Protein AF-W7BH03-F1 (afdb_monomer)

Organism: NCBI:txid1265820

pLDDT: mean 87.84, std 11.23, range [45.25, 97.31]

Nearest PDB structures (foldseek):
  4cyd-assembly2_C  TM=8.324E-01  e=1.129E-05  Corynebacterium glutamicum
  3i59-assembly1_A  TM=8.528E-01  e=2.286E-05  Mycobacterium tuberculosis
  3h3u-assembly1_A  TM=8.528E-01  e=2.727E-05  Mycobacterium tuberculosis H37Rv
  3i54-assembly2_C  TM=8.444E-01  e=2.727E-05  Mycobacterium tuberculosis
  3e5u-assembly2_B  TM=7.389E-01  e=9.939E-05  Desulfitobacterium hafniense DCB-2

Solvent-accessible surface area (backbone atoms only — not comparable to full-atom values): 8934 Å² total; per-residue (Å²): 134,67,78,84,79,54,80,87,74,87,86,87,78,79,78,60,95,80,88,83,81,90,73,58,66,69,59,51,54,54,48,41,62,71,78,37,77,83,40,59,68,59,53,50,49,52,56,49,52,52,51,54,53,48,51,54,59,50,48,74,72,45,54,69,66,45,19,42,50,51,45,53,58,58,35,50,88,69,26,52,72,80,47,100,41,26,35,34,36,45,72,69,68,40,61,58,56,48,8,60,73,25,73,49,51,47,71,58,42,50,54,54,53,49,51,34,37,78,69,59,29,37,45,73,91,56,80,54,41,30,37,59,31,48,63,60,53,36,58,78,61,50,39,92,80,46,81,76,74,126

Structure (mmCIF, N/CA/C/O backbone):
data_AF-W7BH03-F1
#
_entry.id   AF-W7BH03-F1
#
loop_
_atom_site.group_PDB
_atom_site.id
_atom_site.type_symbol
_atom_site.label_atom_id
_atom_site.label_alt_id
_atom_site.label_comp_id
_atom_site.label_asym_id
_atom_site.label_entity_id
_atom_site.label_seq_id
_atom_site.pdbx_PDB_ins_code
_atom_site.Cartn_x
_atom_site.Cartn_y
_atom_site.Cartn_z
_atom_site.occupancy
_atom_site.B_iso_or_equiv
_atom_site.auth_seq_id
_atom_site.auth_comp_id
_atom_site.auth_asym_id
_atom_site.auth_atom_id
_atom_site.pdbx_PDB_model_num
ATOM 1 N N . MET A 1 1 ? 19.550 19.262 -12.168 1.00 46.25 1 MET A N 1
ATOM 2 C CA . MET A 1 1 ? 19.332 18.434 -10.965 1.00 46.25 1 MET A CA 1
ATOM 3 C C . MET A 1 1 ? 20.620 18.455 -10.178 1.00 46.25 1 MET A C 1
ATOM 5 O O . MET A 1 1 ? 21.645 18.109 -10.752 1.00 46.25 1 MET A O 1
ATOM 9 N N . TYR A 1 2 ? 20.593 18.952 -8.945 1.00 45.25 2 TYR A N 1
ATOM 10 C CA . TYR A 1 2 ? 21.774 18.969 -8.088 1.00 45.25 2 TYR A CA 1
ATOM 11 C C . TYR A 1 2 ? 22.037 17.539 -7.586 1.00 45.25 2 TYR A C 1
ATOM 13 O O . TYR A 1 2 ? 21.100 16.826 -7.240 1.00 45.25 2 TYR A O 1
ATOM 21 N N . ASN A 1 3 ? 23.301 17.099 -7.589 1.00 56.12 3 ASN A N 1
ATOM 22 C CA . ASN A 1 3 ? 23.708 15.750 -7.152 1.00 56.12 3 ASN A CA 1
ATOM 23 C C . ASN A 1 3 ? 23.336 15.438 -5.688 1.00 56.12 3 ASN A C 1
ATOM 25 O O . ASN A 1 3 ? 23.365 14.278 -5.295 1.00 56.12 3 ASN A O 1
ATOM 29 N N . GLU A 1 4 ? 22.997 16.455 -4.894 1.00 55.81 4 GLU A N 1
ATOM 30 C CA . GLU A 1 4 ? 22.605 16.328 -3.485 1.00 55.81 4 GLU A CA 1
ATOM 31 C C . GLU A 1 4 ? 21.213 15.698 -3.300 1.00 55.81 4 GLU A C 1
ATOM 33 O O . GLU A 1 4 ? 20.959 15.091 -2.263 1.00 55.81 4 GLU A O 1
ATOM 38 N N . ASP A 1 5 ? 20.344 15.758 -4.316 1.00 56.97 5 ASP A N 1
ATOM 39 C CA . ASP A 1 5 ? 18.976 15.218 -4.251 1.00 56.97 5 ASP A CA 1
ATOM 40 C C . ASP A 1 5 ? 18.889 13.724 -4.616 1.00 56.97 5 ASP A C 1
ATOM 42 O O . ASP A 1 5 ? 17.808 13.131 -4.588 1.00 56.97 5 ASP A O 1
ATOM 46 N N . ILE A 1 6 ? 20.009 13.097 -5.001 1.00 62.88 6 ILE A N 1
ATOM 47 C CA . ILE A 1 6 ? 20.045 11.675 -5.355 1.00 62.88 6 ILE A CA 1
ATOM 48 C C . ILE A 1 6 ? 20.413 10.885 -4.093 1.00 62.88 6 ILE A C 1
ATOM 50 O O . ILE A 1 6 ? 21.562 10.967 -3.651 1.00 62.88 6 ILE A O 1
ATOM 54 N N . PRO A 1 7 ? 19.489 10.101 -3.501 1.00 62.41 7 PRO A N 1
ATOM 55 C CA . PRO A 1 7 ? 19.799 9.318 -2.312 1.00 62.41 7 PRO A CA 1
ATOM 56 C C . PRO A 1 7 ? 20.944 8.344 -2.610 1.00 62.41 7 PRO A C 1
ATOM 58 O O . PRO A 1 7 ? 20.824 7.434 -3.428 1.00 62.41 7 PRO A O 1
ATOM 61 N N . THR A 1 8 ? 22.073 8.549 -1.935 1.00 68.94 8 THR A N 1
ATOM 62 C CA . THR A 1 8 ? 23.305 7.760 -2.101 1.00 68.94 8 THR A CA 1
ATOM 63 C C . THR A 1 8 ? 23.268 6.440 -1.338 1.00 68.94 8 THR A C 1
ATOM 65 O O . THR A 1 8 ? 24.114 5.572 -1.554 1.00 68.94 8 THR A O 1
ATOM 68 N N . GLN A 1 9 ? 22.285 6.271 -0.453 1.00 75.88 9 GLN A N 1
ATOM 69 C CA . GLN A 1 9 ? 22.088 5.068 0.340 1.00 75.88 9 GLN A CA 1
ATOM 70 C C . GLN A 1 9 ? 20.612 4.688 0.340 1.00 75.88 9 GLN A C 1
ATOM 72 O O . GLN A 1 9 ? 19.736 5.505 0.614 1.00 75.88 9 GLN A O 1
ATOM 77 N N . SER A 1 10 ? 20.347 3.422 0.043 1.00 78.06 10 SER A N 1
ATOM 78 C CA . SER A 1 10 ? 19.031 2.812 0.168 1.00 78.06 10 SER A CA 1
ATOM 79 C C . SER A 1 10 ? 19.166 1.517 0.957 1.00 78.06 10 SER A C 1
ATOM 81 O O . SER A 1 10 ? 20.175 0.814 0.867 1.00 78.06 10 SER A O 1
ATOM 83 N N . ARG A 1 11 ? 18.152 1.217 1.768 1.00 85.25 11 ARG A N 1
ATOM 84 C CA . ARG A 1 11 ? 18.035 -0.052 2.480 1.00 85.25 11 ARG A CA 1
ATOM 85 C C . ARG A 1 11 ? 16.854 -0.806 1.895 1.00 85.25 11 ARG A C 1
ATOM 87 O O . ARG A 1 11 ? 15.748 -0.281 1.852 1.00 85.25 11 ARG A O 1
ATOM 94 N N . LEU A 1 12 ? 17.105 -2.038 1.477 1.00 86.38 12 LEU A N 1
ATOM 95 C CA . LEU A 1 12 ? 16.073 -2.989 1.090 1.00 86.38 12 LEU A CA 1
ATOM 96 C C . LEU A 1 12 ? 15.920 -4.003 2.223 1.00 86.38 12 LEU A C 1
ATOM 98 O O . LEU A 1 12 ? 16.907 -4.556 2.707 1.00 86.38 12 LEU A O 1
ATOM 102 N N . GLU A 1 13 ? 14.686 -4.211 2.663 1.00 89.50 13 GLU A N 1
ATOM 103 C CA . GLU A 1 13 ? 14.325 -5.197 3.677 1.00 89.50 13 GLU A CA 1
ATOM 104 C C . GLU A 1 13 ? 13.232 -6.095 3.097 1.00 89.50 13 GLU A C 1
ATOM 106 O O . GLU A 1 13 ? 12.233 -5.607 2.567 1.00 89.50 13 GLU A O 1
ATOM 111 N N . ALA A 1 14 ? 13.426 -7.409 3.182 1.00 89.88 14 ALA A N 1
ATOM 112 C CA . ALA A 1 14 ? 12.393 -8.364 2.817 1.00 89.88 14 ALA A CA 1
ATOM 113 C C . ALA A 1 14 ? 11.332 -8.405 3.928 1.00 89.88 14 ALA A C 1
ATOM 115 O O . ALA A 1 14 ? 11.648 -8.677 5.083 1.00 89.88 14 ALA A O 1
ATOM 116 N N . LEU A 1 15 ? 10.074 -8.118 3.580 1.00 88.38 15 LEU A N 1
ATOM 117 C CA . LEU A 1 15 ? 8.948 -8.157 4.527 1.00 88.38 15 LEU A CA 1
ATOM 118 C C . LEU A 1 15 ? 8.349 -9.565 4.690 1.00 88.38 15 LEU A C 1
ATOM 120 O O . LEU A 1 15 ? 7.570 -9.800 5.611 1.00 88.38 15 LEU A O 1
ATOM 124 N N . THR A 1 16 ? 8.698 -10.473 3.779 1.00 87.19 16 THR A N 1
ATOM 125 C CA . THR A 1 16 ? 8.312 -11.891 3.725 1.00 87.19 16 THR A CA 1
ATOM 126 C C . THR A 1 16 ? 9.457 -12.678 3.084 1.00 87.19 16 THR A C 1
ATOM 128 O O . THR A 1 16 ? 10.454 -12.077 2.671 1.00 87.19 16 THR A O 1
ATOM 131 N N . ASP A 1 17 ? 9.327 -13.998 2.976 1.00 89.69 17 ASP A N 1
ATOM 132 C CA . ASP A 1 17 ? 10.284 -14.810 2.228 1.00 89.69 17 ASP A CA 1
ATOM 133 C C . ASP A 1 17 ? 10.262 -14.432 0.742 1.00 89.69 17 ASP A C 1
ATOM 135 O O . ASP A 1 17 ? 9.209 -14.388 0.104 1.00 89.69 17 ASP A O 1
ATOM 139 N N . VAL A 1 18 ? 11.438 -14.149 0.180 1.00 89.62 18 VAL A N 1
ATOM 140 C CA . VAL A 1 18 ? 11.585 -13.710 -1.212 1.00 89.62 18 VAL A CA 1
ATOM 141 C C . VAL A 1 18 ? 12.682 -14.486 -1.923 1.00 89.62 18 VAL A C 1
ATOM 143 O O . VAL A 1 18 ? 13.743 -14.769 -1.366 1.00 89.62 18 VAL A O 1
ATOM 146 N N . ILE A 1 19 ? 12.446 -14.770 -3.202 1.00 93.12 19 ILE A N 1
ATOM 147 C CA . ILE A 1 19 ? 13.479 -15.197 -4.142 1.00 93.12 19 ILE A CA 1
ATOM 148 C C . ILE A 1 19 ? 13.813 -13.982 -4.997 1.00 93.12 19 ILE A C 1
ATOM 150 O O . ILE A 1 19 ? 12.926 -13.380 -5.599 1.00 93.12 19 ILE A O 1
ATOM 154 N N . TRP A 1 20 ? 15.087 -13.610 -5.043 1.00 91.62 20 TRP A N 1
ATOM 155 C CA . TRP A 1 20 ? 15.534 -12.425 -5.765 1.00 91.62 20 TRP A CA 1
ATOM 156 C C . TRP A 1 20 ? 16.736 -12.741 -6.641 1.00 91.62 20 TRP A C 1
ATOM 158 O O . TRP A 1 20 ? 17.579 -13.575 -6.303 1.00 91.62 20 TRP A O 1
ATOM 168 N N . TRP A 1 21 ? 16.809 -12.059 -7.780 1.00 93.00 21 TRP A N 1
ATOM 169 C CA . TRP A 1 21 ? 17.960 -12.112 -8.668 1.00 93.00 21 TRP A CA 1
ATOM 170 C C . TRP A 1 21 ? 18.776 -10.845 -8.504 1.00 93.00 21 TRP A C 1
ATOM 172 O O . TRP A 1 21 ? 18.283 -9.733 -8.693 1.00 93.00 21 TRP A O 1
ATOM 182 N N . ARG A 1 22 ? 20.053 -11.021 -8.174 1.00 92.56 22 ARG A N 1
ATOM 183 C CA . ARG A 1 22 ? 21.014 -9.928 -8.191 1.00 92.56 22 ARG A CA 1
ATOM 184 C C . ARG A 1 22 ? 21.574 -9.803 -9.600 1.00 92.56 22 ARG A C 1
ATOM 186 O O . ARG A 1 22 ? 22.360 -10.641 -10.030 1.00 92.56 22 ARG A O 1
ATOM 193 N N . ILE A 1 23 ? 21.166 -8.749 -10.295 1.00 92.81 23 ILE A N 1
ATOM 194 C CA . ILE A 1 23 ? 21.610 -8.453 -11.657 1.00 92.81 23 ILE A CA 1
ATOM 195 C C . ILE A 1 23 ? 22.642 -7.328 -11.594 1.00 92.81 23 ILE A C 1
ATOM 197 O O . ILE A 1 23 ? 22.420 -6.313 -10.933 1.00 92.81 23 ILE A O 1
ATOM 201 N N . ASP A 1 24 ? 23.777 -7.510 -12.268 1.00 94.81 24 ASP A N 1
ATOM 202 C CA . ASP A 1 24 ? 24.754 -6.437 -12.432 1.00 94.81 24 ASP A CA 1
ATOM 203 C C . ASP A 1 24 ? 24.173 -5.306 -13.296 1.00 94.81 24 ASP A C 1
ATOM 205 O O . ASP A 1 24 ? 23.572 -5.545 -14.345 1.00 94.81 24 ASP A O 1
ATOM 209 N N . PHE A 1 25 ? 24.354 -4.058 -12.862 1.00 90.44 25 PHE A N 1
ATOM 210 C CA . PHE A 1 25 ? 23.754 -2.912 -13.543 1.00 90.44 25 PHE A CA 1
ATOM 211 C C . PHE A 1 25 ? 24.332 -2.690 -14.947 1.00 90.44 25 PHE A C 1
ATOM 213 O O . PHE A 1 25 ? 23.600 -2.308 -15.861 1.00 90.44 25 PHE A O 1
ATOM 220 N N . SER A 1 26 ? 25.628 -2.951 -15.143 1.00 94.56 26 SER A N 1
ATOM 221 C CA . SER A 1 26 ? 26.269 -2.800 -16.453 1.00 94.56 26 SER A CA 1
ATOM 222 C C . SER A 1 26 ? 25.740 -3.846 -17.429 1.00 94.56 26 SER A C 1
ATOM 224 O O . SER A 1 26 ? 25.399 -3.504 -18.562 1.00 94.56 26 SER A O 1
ATOM 226 N N . PHE A 1 27 ? 25.596 -5.091 -16.966 1.00 95.62 27 PHE A N 1
ATOM 227 C CA . PHE A 1 27 ? 24.961 -6.165 -17.728 1.00 95.62 27 PHE A CA 1
ATOM 228 C C . PHE A 1 27 ? 23.512 -5.825 -18.103 1.00 95.62 27 PHE A C 1
ATOM 230 O O . PHE A 1 27 ? 23.136 -5.929 -19.273 1.00 95.62 27 PHE A O 1
ATOM 237 N N . LEU A 1 28 ? 22.707 -5.358 -17.140 1.00 93.62 28 LEU A N 1
ATOM 238 C CA . LEU A 1 28 ? 21.322 -4.951 -17.389 1.00 93.62 28 LEU A CA 1
ATOM 239 C C . LEU A 1 28 ? 21.253 -3.850 -18.452 1.00 93.62 28 LEU A C 1
ATOM 241 O O . LEU A 1 28 ? 20.484 -3.956 -19.403 1.00 93.62 28 LEU A O 1
ATOM 245 N N . LYS A 1 29 ? 22.086 -2.811 -18.322 1.00 91.19 29 LYS A N 1
ATOM 246 C CA . LYS A 1 29 ? 22.130 -1.691 -19.267 1.00 91.19 29 LYS A CA 1
ATOM 247 C C . LYS A 1 29 ? 22.464 -2.154 -20.686 1.00 91.19 29 LYS A C 1
ATOM 249 O O . LYS A 1 29 ? 21.805 -1.724 -21.626 1.00 91.19 29 LYS A O 1
ATOM 254 N N . GLN A 1 30 ? 23.473 -3.010 -20.846 1.00 94.06 30 GLN A N 1
ATOM 255 C CA . GLN A 1 30 ? 23.852 -3.550 -22.157 1.00 94.06 30 GLN A CA 1
ATOM 256 C C . GLN A 1 30 ? 22.729 -4.397 -22.762 1.00 94.06 30 GLN A C 1
ATOM 258 O O . GLN A 1 30 ? 22.410 -4.235 -23.936 1.00 94.06 30 GLN A O 1
ATOM 263 N N . THR A 1 31 ? 22.093 -5.236 -21.944 1.00 94.38 31 THR A N 1
ATOM 264 C CA . THR A 1 31 ? 20.974 -6.083 -22.374 1.00 94.38 31 THR A CA 1
ATOM 265 C C . THR A 1 31 ? 19.788 -5.241 -22.842 1.00 94.38 31 THR A C 1
ATOM 267 O O . THR A 1 31 ? 19.254 -5.492 -23.915 1.00 94.38 31 THR A O 1
ATOM 270 N N . LEU A 1 32 ? 19.411 -4.193 -22.100 1.00 92.88 32 LEU A N 1
ATOM 271 C CA . LEU A 1 32 ? 18.309 -3.301 -22.484 1.00 92.88 32 LEU A CA 1
ATOM 272 C C . LEU A 1 32 ? 18.577 -2.567 -23.804 1.00 92.88 32 LEU A C 1
ATOM 274 O O . LEU A 1 32 ? 17.669 -2.433 -24.615 1.00 92.88 32 LEU A O 1
ATOM 278 N N . LEU A 1 33 ? 19.818 -2.127 -24.046 1.00 90.94 33 LEU A N 1
ATOM 279 C CA . LEU A 1 33 ? 20.188 -1.469 -25.305 1.00 90.94 33 LEU A CA 1
ATOM 280 C C . LEU A 1 33 ? 20.077 -2.400 -26.520 1.00 90.94 33 LEU A C 1
ATOM 282 O O . LEU A 1 33 ? 19.813 -1.921 -27.621 1.00 90.94 33 LEU A O 1
ATOM 286 N N . LEU A 1 34 ? 20.302 -3.701 -26.323 1.00 94.06 34 LEU A N 1
ATOM 287 C CA . LEU A 1 34 ? 20.242 -4.706 -27.381 1.00 94.06 34 LEU A CA 1
ATOM 288 C C . LEU A 1 34 ? 18.811 -5.212 -27.616 1.00 94.06 34 LEU A C 1
ATOM 290 O O . LEU A 1 34 ? 18.351 -5.244 -28.754 1.00 94.06 34 LEU A O 1
ATOM 294 N N . GLU A 1 35 ? 18.120 -5.591 -26.541 1.00 95.44 35 GLU A N 1
ATOM 295 C CA . GLU A 1 35 ? 16.853 -6.335 -26.589 1.00 95.44 35 GLU A CA 1
ATOM 296 C C . GLU A 1 35 ? 15.606 -5.432 -26.531 1.00 95.44 35 GLU A C 1
ATOM 298 O O . GLU A 1 35 ? 14.535 -5.824 -26.990 1.00 95.44 35 GLU A O 1
ATOM 303 N N . ASP A 1 36 ? 15.720 -4.205 -26.009 1.00 93.56 36 ASP A N 1
ATOM 304 C CA . ASP A 1 36 ? 14.628 -3.220 -25.944 1.00 93.56 36 ASP A CA 1
ATOM 305 C C . ASP A 1 36 ? 15.043 -1.879 -26.586 1.00 93.56 36 ASP A C 1
ATOM 307 O O . ASP A 1 36 ? 15.079 -0.836 -25.928 1.00 93.56 36 ASP A O 1
ATOM 311 N N . PRO A 1 37 ? 15.332 -1.850 -27.904 1.00 88.62 37 PRO A N 1
ATOM 312 C CA . PRO A 1 37 ? 15.836 -0.651 -28.583 1.00 88.62 37 PRO A CA 1
ATOM 313 C C . PRO A 1 37 ? 14.846 0.525 -28.571 1.00 88.62 37 PRO A C 1
ATOM 315 O O . PRO A 1 37 ? 15.229 1.671 -28.806 1.00 88.62 37 PRO A O 1
ATOM 318 N N . ARG A 1 38 ? 13.559 0.263 -28.306 1.00 92.88 38 ARG A N 1
ATOM 319 C CA . ARG A 1 38 ? 12.515 1.291 -28.166 1.00 92.88 38 ARG A CA 1
ATOM 320 C C . ARG A 1 38 ? 12.328 1.765 -26.721 1.00 92.88 38 ARG A C 1
ATOM 322 O O . ARG A 1 38 ? 11.525 2.667 -26.494 1.00 92.88 38 ARG A O 1
ATOM 329 N N . ASN A 1 39 ? 13.095 1.219 -25.775 1.00 91.44 39 ASN A N 1
ATOM 330 C CA . ASN A 1 39 ? 13.091 1.554 -24.352 1.00 91.44 39 ASN A CA 1
ATOM 331 C C . ASN A 1 39 ? 11.716 1.393 -23.680 1.00 91.44 39 ASN A C 1
ATOM 333 O O . ASN A 1 39 ? 11.394 2.141 -22.754 1.00 91.44 39 ASN A O 1
ATOM 337 N N . TYR A 1 40 ? 10.878 0.452 -24.125 1.00 93.62 40 TYR A N 1
ATOM 338 C CA . TYR A 1 40 ? 9.551 0.249 -23.543 1.00 93.62 40 TYR A CA 1
ATOM 339 C C . TYR A 1 40 ? 9.608 -0.100 -22.053 1.00 93.62 40 TYR A C 1
ATOM 341 O O . TYR A 1 40 ? 8.773 0.382 -21.287 1.00 93.62 40 TYR A O 1
ATOM 349 N N . ILE A 1 41 ? 10.605 -0.873 -21.619 1.00 91.31 41 ILE A N 1
ATOM 350 C CA . ILE A 1 41 ? 10.796 -1.254 -20.216 1.00 91.31 41 ILE A CA 1
ATOM 351 C C . ILE A 1 41 ? 11.097 -0.012 -19.370 1.00 91.31 41 ILE A C 1
ATOM 353 O O . ILE A 1 41 ? 10.458 0.215 -18.340 1.00 91.31 41 ILE A O 1
ATOM 357 N N . LEU A 1 42 ? 12.031 0.827 -19.826 1.00 87.88 42 LEU A N 1
ATOM 358 C CA . LEU A 1 42 ? 12.395 2.074 -19.148 1.00 87.88 42 LEU A CA 1
ATOM 359 C C . LEU A 1 42 ? 11.227 3.067 -19.131 1.00 87.88 42 LEU A C 1
ATOM 361 O O . LEU A 1 42 ? 10.952 3.660 -18.090 1.00 87.88 42 LEU A O 1
ATOM 365 N N . LEU A 1 43 ? 10.504 3.216 -20.244 1.00 91.81 43 LEU A N 1
ATOM 366 C CA . LEU A 1 43 ? 9.327 4.085 -20.331 1.00 91.81 43 LEU A CA 1
ATOM 367 C C . LEU A 1 43 ? 8.210 3.627 -19.387 1.00 91.81 43 LEU A C 1
ATOM 369 O O . LEU A 1 43 ? 7.605 4.455 -18.703 1.00 91.81 43 LEU A O 1
ATOM 373 N N . HIS A 1 44 ? 7.962 2.319 -19.305 1.00 91.62 44 HIS A N 1
ATOM 374 C CA . HIS A 1 44 ? 7.006 1.753 -18.360 1.00 91.62 44 HIS A CA 1
ATOM 375 C C . HIS A 1 44 ? 7.435 2.011 -16.908 1.00 91.62 44 HIS A C 1
ATOM 377 O O . HIS A 1 44 ? 6.625 2.453 -16.092 1.00 91.62 44 HIS A O 1
ATOM 383 N N . TYR A 1 45 ? 8.718 1.810 -16.590 1.00 89.31 45 TYR A N 1
ATOM 384 C CA . TYR A 1 45 ? 9.255 2.102 -15.261 1.00 89.31 45 TYR A CA 1
ATOM 385 C C . TYR A 1 45 ? 9.120 3.589 -14.905 1.00 89.31 45 TYR A C 1
ATOM 387 O O . TYR A 1 45 ? 8.608 3.916 -13.839 1.00 89.31 45 TYR A O 1
ATOM 395 N N . MET A 1 46 ? 9.466 4.502 -15.819 1.00 89.81 46 MET A N 1
ATOM 396 C CA . MET A 1 46 ? 9.276 5.945 -15.627 1.00 89.81 46 MET A CA 1
ATOM 397 C C . MET A 1 46 ? 7.806 6.311 -15.385 1.00 89.81 46 MET A C 1
ATOM 399 O O . MET A 1 46 ? 7.508 7.132 -14.515 1.00 89.81 46 MET A O 1
ATOM 403 N N . ALA A 1 47 ? 6.876 5.706 -16.132 1.00 89.31 47 ALA A N 1
ATOM 404 C CA . ALA A 1 47 ? 5.446 5.929 -15.942 1.00 89.31 47 ALA A CA 1
ATOM 405 C C . ALA A 1 47 ? 4.978 5.474 -14.550 1.00 89.31 47 ALA A C 1
ATOM 407 O O . ALA A 1 47 ? 4.215 6.198 -13.905 1.00 89.31 47 ALA A O 1
ATOM 408 N N . ARG A 1 48 ? 5.476 4.327 -14.071 1.00 87.56 48 ARG A N 1
ATOM 409 C CA . ARG A 1 48 ? 5.218 3.817 -12.719 1.00 87.56 48 ARG A CA 1
ATOM 410 C C . ARG A 1 48 ? 5.808 4.726 -11.641 1.00 87.56 48 ARG A C 1
ATOM 412 O O . ARG A 1 48 ? 5.067 5.171 -10.771 1.00 87.56 48 ARG A O 1
ATOM 419 N N . THR A 1 49 ? 7.090 5.085 -11.731 1.00 87.81 49 THR A N 1
ATOM 420 C CA . THR A 1 49 ? 7.741 5.990 -10.766 1.00 87.81 49 THR A CA 1
ATOM 421 C C . THR A 1 49 ? 7.023 7.336 -10.687 1.00 87.81 49 THR A C 1
ATOM 423 O O . THR A 1 49 ? 6.849 7.889 -9.606 1.00 87.81 49 THR A O 1
ATOM 426 N N . ARG A 1 50 ? 6.527 7.861 -11.816 1.00 86.94 50 ARG A N 1
ATOM 427 C CA . ARG A 1 50 ? 5.711 9.083 -11.821 1.00 86.94 50 ARG A CA 1
ATOM 428 C C . ARG A 1 50 ? 4.424 8.928 -11.001 1.00 86.94 50 ARG A C 1
ATOM 430 O O . ARG A 1 50 ? 4.066 9.863 -10.291 1.00 86.94 50 ARG A O 1
ATOM 437 N N . ARG A 1 51 ? 3.729 7.785 -11.093 1.00 83.38 51 ARG A N 1
ATOM 438 C CA . ARG A 1 51 ? 2.533 7.509 -10.271 1.00 83.38 51 ARG A CA 1
ATOM 439 C C . ARG A 1 51 ? 2.890 7.444 -8.787 1.00 83.38 51 ARG A C 1
ATOM 441 O O . ARG A 1 51 ? 2.216 8.077 -7.983 1.00 83.38 51 ARG A O 1
ATOM 448 N N . GLU A 1 52 ? 3.981 6.764 -8.441 1.00 84.38 52 GLU A N 1
ATOM 449 C CA . GLU A 1 52 ? 4.470 6.656 -7.058 1.00 84.38 52 GLU A CA 1
ATOM 450 C C . GLU A 1 52 ? 4.814 8.037 -6.467 1.00 84.38 52 GLU A C 1
ATOM 452 O O . GLU A 1 52 ? 4.379 8.374 -5.366 1.00 84.38 52 GLU A O 1
ATOM 457 N N . LEU A 1 53 ? 5.507 8.895 -7.225 1.00 85.38 53 LEU A N 1
ATOM 458 C CA . LEU A 1 53 ? 5.788 10.278 -6.818 1.00 85.38 53 LEU A CA 1
ATOM 459 C C . LEU A 1 53 ? 4.509 11.111 -6.641 1.00 85.38 53 LEU A C 1
ATOM 461 O O . LEU A 1 53 ? 4.427 11.933 -5.727 1.00 85.38 53 LEU A O 1
ATOM 465 N N . TYR A 1 54 ? 3.500 10.899 -7.489 1.00 83.88 54 TYR A N 1
ATOM 466 C CA . TYR A 1 54 ? 2.213 11.579 -7.358 1.00 83.88 54 TYR A CA 1
ATOM 467 C C . TYR A 1 54 ? 1.453 11.126 -6.102 1.00 83.88 54 TYR A C 1
ATOM 469 O O . TYR A 1 54 ? 0.930 11.970 -5.375 1.00 83.88 54 TYR A O 1
ATOM 477 N N . ALA A 1 55 ? 1.470 9.828 -5.782 1.00 82.31 55 ALA A N 1
ATOM 478 C CA . ALA A 1 55 ? 0.911 9.299 -4.538 1.00 82.31 55 ALA A CA 1
ATOM 479 C C . ALA A 1 55 ? 1.588 9.917 -3.300 1.00 82.31 55 ALA A C 1
ATOM 481 O O . ALA A 1 55 ? 0.902 10.359 -2.379 1.00 82.31 55 ALA A O 1
ATOM 482 N N . LEU A 1 56 ? 2.920 10.051 -3.301 1.00 84.56 56 LEU A N 1
ATOM 483 C CA . LEU A 1 56 ? 3.651 10.741 -2.229 1.00 84.56 56 LEU A CA 1
ATOM 484 C C . LEU A 1 56 ? 3.241 12.217 -2.098 1.00 84.56 56 LEU A C 1
ATOM 486 O O . LEU A 1 56 ? 3.044 12.718 -0.989 1.00 84.56 56 LEU A O 1
ATOM 490 N N . ALA A 1 57 ? 3.065 12.918 -3.221 1.00 85.44 57 ALA A N 1
ATOM 491 C CA . ALA A 1 57 ? 2.599 14.303 -3.219 1.00 85.44 57 ALA A CA 1
ATOM 492 C C . ALA A 1 57 ? 1.175 14.444 -2.649 1.00 85.44 57 ALA A C 1
ATOM 494 O O . ALA A 1 57 ? 0.885 15.427 -1.965 1.00 85.44 57 ALA A O 1
ATOM 495 N N . VAL A 1 58 ? 0.305 13.461 -2.899 1.00 83.56 58 VAL A N 1
ATOM 496 C CA . VAL A 1 58 ? -1.044 13.388 -2.322 1.00 83.56 58 VAL A CA 1
ATOM 497 C C . VAL A 1 58 ? -0.986 13.141 -0.820 1.00 83.56 58 VAL A C 1
ATOM 499 O O . VAL A 1 58 ? -1.583 13.914 -0.074 1.00 83.56 58 VAL A O 1
ATOM 502 N N . ILE A 1 59 ? -0.215 12.147 -0.360 1.00 85.81 59 ILE A N 1
ATOM 503 C CA . ILE A 1 59 ? -0.035 11.833 1.070 1.00 85.81 59 ILE A CA 1
ATOM 504 C C . ILE A 1 59 ? 0.365 13.078 1.874 1.00 85.81 59 ILE A C 1
ATOM 506 O O . ILE A 1 59 ? -0.141 13.281 2.976 1.00 85.81 59 ILE A O 1
ATOM 510 N N . ASN A 1 60 ? 1.218 13.943 1.319 1.00 84.44 60 ASN A N 1
ATOM 511 C CA . ASN A 1 60 ? 1.657 15.177 1.980 1.00 84.44 60 ASN A CA 1
ATOM 512 C C . ASN A 1 60 ? 0.539 16.209 2.213 1.00 84.44 60 ASN A C 1
ATOM 514 O O . ASN A 1 60 ? 0.700 17.099 3.046 1.00 84.44 60 ASN A O 1
ATOM 518 N N . ARG A 1 61 ? -0.586 16.113 1.495 1.00 87.44 61 ARG A N 1
ATOM 519 C CA . ARG A 1 61 ? -1.759 16.985 1.677 1.00 87.44 61 ARG A CA 1
ATOM 520 C C . ARG A 1 61 ? -2.790 16.402 2.639 1.00 87.44 61 ARG A C 1
ATOM 522 O O . ARG A 1 61 ? -3.635 17.141 3.134 1.00 87.44 61 ARG A O 1
ATOM 529 N N . LEU A 1 62 ? -2.724 15.097 2.887 1.00 90.81 62 LEU A N 1
ATOM 530 C CA . LEU A 1 62 ? -3.657 14.379 3.743 1.00 90.81 62 LEU A CA 1
ATOM 531 C C . LEU A 1 62 ? -3.329 14.603 5.222 1.00 90.81 62 LEU A C 1
ATOM 533 O O . LEU A 1 62 ? -2.162 14.623 5.637 1.00 90.81 62 LEU A O 1
ATOM 537 N N . ASN A 1 63 ? -4.365 14.701 6.051 1.00 93.44 63 ASN A N 1
ATOM 538 C CA . ASN A 1 63 ? -4.192 14.681 7.499 1.00 93.44 63 ASN A CA 1
ATOM 539 C C . ASN A 1 63 ? -3.786 13.278 7.993 1.00 93.44 63 ASN A C 1
ATOM 541 O O . ASN A 1 63 ? -3.841 12.288 7.267 1.00 93.44 63 ASN A O 1
ATOM 545 N N . SER A 1 64 ? -3.369 13.167 9.256 1.00 93.88 64 SER A N 1
ATOM 546 C CA . SER A 1 64 ? -2.848 11.906 9.806 1.00 93.88 64 SER A CA 1
ATOM 547 C C . SER A 1 64 ? -3.823 10.726 9.697 1.00 93.88 64 SER A C 1
ATOM 549 O O . SER A 1 64 ? -3.383 9.598 9.499 1.00 93.88 64 SER A O 1
ATOM 551 N N . LYS A 1 65 ? -5.135 10.965 9.821 1.00 95.38 65 LYS A N 1
ATOM 552 C CA . LYS A 1 65 ? -6.159 9.915 9.704 1.00 95.38 65 LYS A CA 1
ATOM 553 C C . LYS A 1 65 ? -6.299 9.457 8.253 1.00 95.38 65 LYS A C 1
ATOM 555 O O . LYS A 1 65 ? -6.282 8.263 7.978 1.00 95.38 65 LYS A O 1
ATOM 560 N N . GLU A 1 66 ? -6.376 10.410 7.334 1.00 93.94 66 GLU A N 1
ATOM 561 C CA . GLU A 1 66 ? -6.460 10.155 5.896 1.00 93.94 66 GLU A CA 1
ATOM 562 C C . GLU A 1 66 ? -5.223 9.433 5.363 1.00 93.94 66 GLU A C 1
ATOM 564 O O . GLU A 1 66 ? -5.363 8.523 4.555 1.00 93.94 66 GLU A O 1
ATOM 569 N N . ARG A 1 67 ? -4.018 9.755 5.856 1.00 94.19 67 ARG A N 1
ATOM 570 C CA . ARG A 1 67 ? -2.800 9.015 5.486 1.00 94.19 67 ARG A CA 1
ATOM 571 C C . ARG A 1 67 ? -2.891 7.539 5.862 1.00 94.19 67 ARG A C 1
ATOM 573 O O . ARG A 1 67 ? -2.487 6.699 5.071 1.00 94.19 67 ARG A O 1
ATOM 580 N N . ILE A 1 68 ? -3.465 7.208 7.022 1.00 95.75 68 ILE A N 1
ATOM 581 C CA . ILE A 1 68 ? -3.692 5.809 7.419 1.00 95.75 68 ILE A CA 1
ATOM 582 C C . ILE A 1 68 ? -4.664 5.126 6.449 1.00 95.75 68 ILE A C 1
ATOM 584 O O . ILE A 1 68 ? -4.402 4.004 6.019 1.00 95.75 68 ILE A O 1
ATOM 588 N N . TYR A 1 69 ? -5.758 5.794 6.073 1.00 94.94 69 TYR A N 1
ATOM 589 C CA . TYR A 1 69 ? -6.724 5.250 5.112 1.00 94.94 69 TYR A CA 1
ATOM 590 C C . TYR A 1 69 ? -6.104 5.059 3.726 1.00 94.94 69 TYR A C 1
ATOM 592 O O . TYR A 1 69 ? -6.249 3.994 3.133 1.00 94.94 69 TYR A O 1
ATOM 600 N N . PHE A 1 70 ? -5.348 6.045 3.245 1.00 92.75 70 PHE A N 1
ATOM 601 C CA . PHE A 1 70 ? -4.631 5.973 1.976 1.00 92.75 70 PHE A CA 1
ATOM 602 C C . PHE A 1 70 ? -3.607 4.830 1.968 1.00 92.75 70 PHE A C 1
ATOM 604 O O . PHE A 1 70 ? -3.550 4.065 1.006 1.00 92.75 70 PHE A O 1
ATOM 611 N N . SER A 1 71 ? -2.836 4.656 3.049 1.00 93.00 71 SER A N 1
ATOM 612 C CA . SER A 1 71 ? -1.896 3.537 3.178 1.00 93.00 71 SER A CA 1
ATOM 613 C C . SER A 1 71 ? -2.606 2.182 3.176 1.00 93.00 71 SER A C 1
ATOM 615 O O . SER A 1 71 ? -2.107 1.254 2.554 1.00 93.00 71 SER A O 1
ATOM 617 N N . LEU A 1 72 ? -3.770 2.050 3.825 1.00 94.44 72 LEU A N 1
ATOM 618 C CA . LEU A 1 72 ? -4.569 0.818 3.766 1.00 94.44 72 LEU A CA 1
ATOM 619 C C . LEU A 1 72 ? -5.066 0.529 2.346 1.00 94.44 72 LEU A C 1
ATOM 621 O O . LEU A 1 72 ? -4.940 -0.603 1.890 1.00 94.44 72 LEU A O 1
ATOM 625 N N . LEU A 1 73 ? -5.585 1.541 1.643 1.00 92.00 73 LEU A N 1
ATOM 626 C CA . LE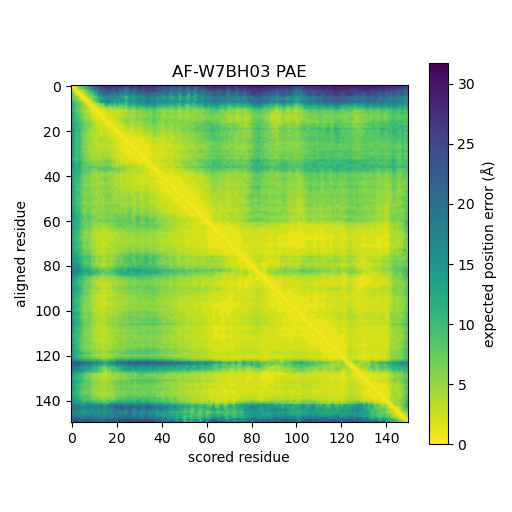U A 1 73 ? -6.034 1.401 0.254 1.00 92.00 73 LEU A CA 1
ATOM 627 C C . LEU A 1 73 ? -4.883 1.015 -0.679 1.00 92.00 73 LEU A C 1
ATOM 629 O O . LEU A 1 73 ? -5.046 0.125 -1.497 1.00 92.00 73 LEU A O 1
ATOM 633 N N . SER A 1 74 ? -3.700 1.605 -0.499 1.00 89.50 74 SER A N 1
ATOM 634 C CA . SER A 1 74 ? -2.503 1.279 -1.293 1.00 89.50 74 SER A CA 1
ATOM 635 C C . SER A 1 74 ? -2.007 -0.161 -1.089 1.00 89.50 74 SER A C 1
ATOM 637 O O . SER A 1 74 ? -1.200 -0.655 -1.869 1.00 89.50 74 SER A O 1
ATOM 639 N N . LEU A 1 75 ? -2.441 -0.829 -0.015 1.00 91.75 75 LEU A N 1
ATOM 640 C CA . LEU A 1 75 ? -2.104 -2.223 0.278 1.00 91.75 75 LEU A CA 1
ATOM 641 C C . LEU A 1 75 ? -3.160 -3.210 -0.235 1.00 91.75 75 LEU A C 1
ATOM 643 O O . LEU A 1 75 ? -2.916 -4.414 -0.172 1.00 91.75 75 LEU A O 1
ATOM 647 N N . ILE A 1 76 ? -4.308 -2.733 -0.731 1.00 91.06 76 ILE A N 1
ATOM 648 C CA . ILE A 1 76 ? -5.370 -3.594 -1.266 1.00 91.06 76 ILE A CA 1
ATOM 649 C C . ILE A 1 76 ? -4.878 -4.366 -2.489 1.00 91.06 76 ILE A C 1
ATOM 651 O O . ILE A 1 76 ? -5.087 -5.574 -2.550 1.00 91.06 76 ILE A O 1
ATOM 655 N N . ASP A 1 77 ? -4.144 -3.719 -3.398 1.00 85.19 77 ASP A N 1
ATOM 656 C CA . ASP A 1 77 ? -3.633 -4.369 -4.617 1.00 85.19 77 ASP A CA 1
ATOM 657 C C . ASP A 1 77 ? -2.570 -5.435 -4.332 1.00 85.19 77 ASP A C 1
ATOM 659 O O . ASP A 1 77 ? -2.317 -6.314 -5.153 1.00 85.19 77 ASP A O 1
ATOM 663 N N . LEU A 1 78 ? -1.954 -5.376 -3.149 1.00 87.56 78 LEU A N 1
ATOM 664 C CA . LEU A 1 78 ? -1.014 -6.385 -2.658 1.00 87.56 78 LEU A CA 1
ATOM 665 C C . LEU A 1 78 ? -1.707 -7.496 -1.852 1.00 87.56 78 LEU A C 1
ATOM 667 O O . LEU A 1 78 ? -1.059 -8.469 -1.465 1.00 87.56 78 LEU A O 1
ATOM 671 N N . GLY A 1 79 ? -2.992 -7.326 -1.541 1.00 89.06 79 GLY A N 1
ATOM 672 C CA .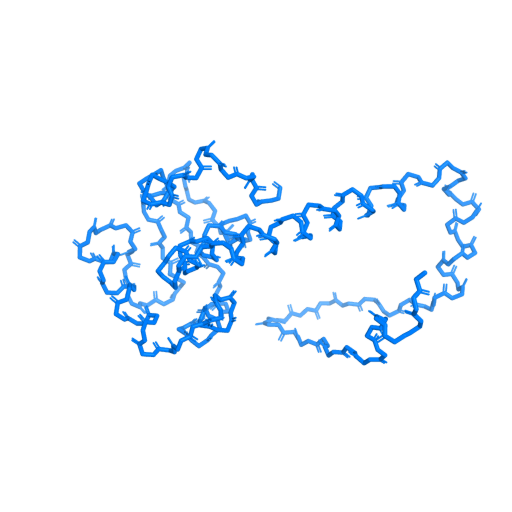 GLY A 1 79 ? -3.792 -8.233 -0.731 1.00 89.06 79 GLY A CA 1
ATOM 673 C C . GLY A 1 79 ? -4.480 -9.341 -1.531 1.00 89.06 79 GLY A C 1
ATOM 674 O O . GLY A 1 79 ? -4.492 -9.362 -2.763 1.00 89.06 79 GLY A O 1
ATOM 675 N N . PHE A 1 80 ? -5.103 -10.274 -0.811 1.00 91.94 80 PHE A N 1
ATOM 676 C CA . PHE A 1 80 ? -5.921 -11.330 -1.399 1.00 91.94 80 PHE A CA 1
ATOM 677 C C . PHE A 1 80 ? -7.388 -10.892 -1.472 1.00 91.94 80 PHE A C 1
ATOM 679 O O . PHE A 1 80 ? -8.052 -10.684 -0.453 1.00 91.94 80 PHE A O 1
ATOM 686 N N . HIS A 1 81 ? -7.909 -10.757 -2.690 1.00 92.69 81 HIS A N 1
ATOM 687 C CA . HIS A 1 81 ? -9.295 -10.368 -2.932 1.00 92.69 81 HIS A CA 1
ATOM 688 C C . HIS A 1 81 ? -10.216 -11.579 -2.764 1.00 92.69 81 HIS A C 1
ATOM 690 O O . HIS A 1 81 ? -10.222 -12.486 -3.594 1.00 92.69 81 HIS A O 1
ATOM 696 N N . LYS A 1 82 ? -11.012 -11.586 -1.690 1.00 88.81 82 LYS A N 1
ATOM 697 C CA . LYS A 1 82 ? -12.074 -12.587 -1.496 1.00 88.81 82 LYS A CA 1
ATOM 698 C C . LYS A 1 82 ? -13.303 -12.271 -2.339 1.00 88.81 82 LYS A C 1
ATOM 700 O O . LYS A 1 82 ? -13.981 -13.184 -2.795 1.00 88.81 82 LYS A O 1
ATOM 705 N N . ASP A 1 83 ? -13.584 -10.981 -2.497 1.00 91.06 83 ASP A N 1
ATOM 706 C CA . ASP A 1 83 ? -14.667 -10.425 -3.301 1.00 91.06 83 ASP A CA 1
ATOM 707 C C . ASP A 1 83 ? -14.274 -9.000 -3.740 1.00 91.06 83 ASP A C 1
ATOM 709 O O . ASP A 1 83 ? -13.313 -8.417 -3.239 1.00 91.06 83 ASP A O 1
ATOM 713 N N . THR A 1 84 ? -15.063 -8.401 -4.624 1.00 87.19 84 THR A N 1
ATOM 714 C CA . THR A 1 84 ? -14.951 -7.029 -5.132 1.00 87.19 84 THR A CA 1
ATOM 715 C C . THR A 1 84 ? -14.865 -5.982 -4.017 1.00 87.19 84 THR A C 1
ATOM 717 O O . THR A 1 84 ? -14.249 -4.937 -4.202 1.00 87.19 84 THR A O 1
ATOM 720 N N . ASN A 1 85 ? -15.499 -6.231 -2.865 1.00 92.69 85 ASN A N 1
ATOM 721 C CA . ASN A 1 85 ? -15.522 -5.295 -1.735 1.00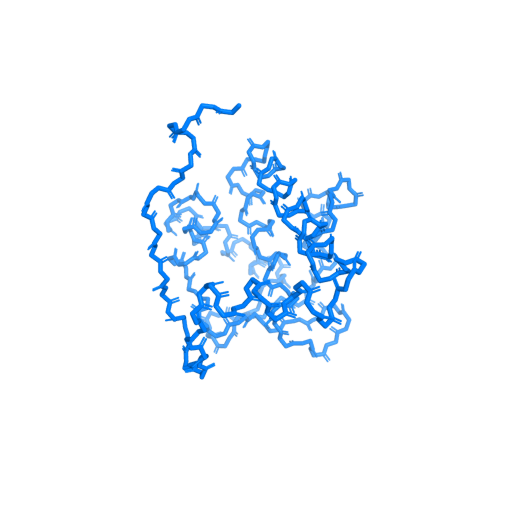 92.69 85 ASN A CA 1
ATOM 722 C C . ASN A 1 85 ? -14.814 -5.821 -0.478 1.00 92.69 85 ASN A C 1
ATOM 724 O O . ASN A 1 85 ? -14.844 -5.149 0.552 1.00 92.69 85 ASN A O 1
ATOM 728 N N . VAL A 1 86 ? -14.212 -7.016 -0.544 1.00 93.94 86 VAL A N 1
ATOM 729 C CA . VAL A 1 86 ? -13.634 -7.702 0.617 1.00 93.94 86 VAL A CA 1
ATOM 730 C C . VAL A 1 86 ? -12.225 -8.178 0.301 1.00 93.94 86 VAL A C 1
ATOM 732 O O . VAL A 1 86 ? -12.024 -9.043 -0.553 1.00 93.94 86 VAL A O 1
ATOM 735 N N . VAL A 1 87 ? -11.252 -7.653 1.041 1.00 95.31 87 VAL A N 1
ATOM 736 C CA . VAL A 1 87 ? -9.829 -7.893 0.786 1.00 95.31 87 VAL A CA 1
ATOM 737 C C . VAL A 1 87 ? -9.111 -8.252 2.076 1.00 95.31 87 VAL A C 1
ATOM 739 O O . VAL A 1 87 ? -9.249 -7.574 3.095 1.00 95.31 87 VAL A O 1
ATOM 742 N N . GLU A 1 88 ? -8.326 -9.322 2.029 1.00 95.19 88 GLU A N 1
ATOM 743 C CA . GLU A 1 88 ? -7.343 -9.634 3.059 1.00 95.19 88 GLU A CA 1
ATOM 744 C C . GLU A 1 88 ? -6.053 -8.871 2.773 1.00 95.19 88 GLU A C 1
ATOM 746 O O . GLU A 1 88 ? -5.443 -9.020 1.717 1.00 95.19 88 GLU A O 1
ATOM 751 N N . LEU A 1 89 ? -5.632 -8.047 3.723 1.00 94.69 89 LEU A N 1
ATOM 752 C CA . LEU A 1 89 ? -4.394 -7.290 3.633 1.00 94.69 89 LEU A CA 1
ATOM 753 C C . LEU A 1 89 ? -3.176 -8.21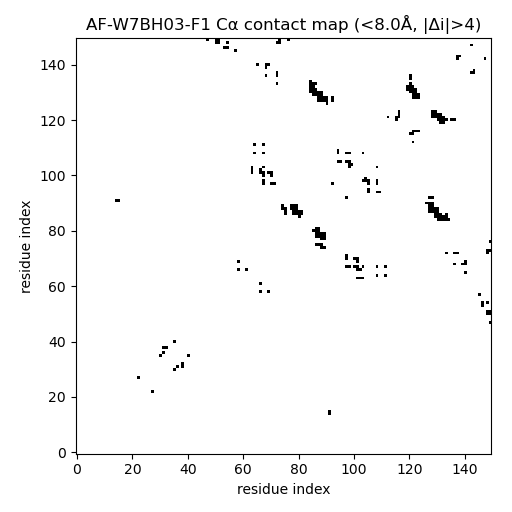4 3.798 1.00 94.69 89 LEU A C 1
ATOM 755 O O . LEU A 1 89 ? -3.278 -9.252 4.461 1.00 94.69 89 LEU A O 1
ATOM 759 N N . PRO A 1 90 ? -2.005 -7.816 3.270 1.00 93.44 90 PRO A N 1
ATOM 760 C CA . PRO A 1 90 ? -0.791 -8.620 3.357 1.00 93.44 90 PRO A CA 1
ATOM 761 C C . PRO A 1 90 ? -0.428 -9.030 4.792 1.00 93.44 90 PRO A C 1
ATOM 763 O O . PRO A 1 90 ? -0.491 -8.221 5.720 1.00 93.44 90 PRO A O 1
ATOM 766 N N . GLU A 1 91 ? 0.029 -10.271 4.984 1.00 91.44 91 GLU A N 1
ATOM 767 C CA . GLU A 1 91 ? 0.331 -10.823 6.318 1.00 91.44 91 GLU A CA 1
ATOM 768 C C . GLU A 1 91 ? 1.413 -10.042 7.082 1.00 91.44 91 GLU A C 1
ATOM 770 O O . GLU A 1 91 ? 1.383 -9.935 8.319 1.00 91.44 91 GLU A O 1
ATOM 775 N N . PHE A 1 92 ? 2.356 -9.440 6.352 1.00 91.75 92 PHE A N 1
ATOM 776 C CA . PHE A 1 92 ? 3.415 -8.621 6.937 1.00 91.75 92 PHE A CA 1
ATOM 777 C C . PHE A 1 92 ? 2.875 -7.354 7.616 1.00 91.75 92 PHE A C 1
ATOM 779 O O . PHE A 1 92 ? 3.563 -6.770 8.456 1.00 91.75 92 PHE A O 1
ATOM 786 N N . LEU A 1 93 ? 1.645 -6.924 7.307 1.00 94.19 93 LEU A N 1
ATOM 787 C CA . LEU A 1 93 ? 1.085 -5.688 7.834 1.00 94.19 93 LEU A CA 1
ATOM 788 C C . LEU A 1 93 ? 0.903 -5.776 9.352 1.00 94.19 93 LEU A C 1
ATOM 790 O O . LEU A 1 93 ? 0.237 -6.663 9.882 1.00 94.19 93 LEU A O 1
ATOM 794 N N . THR A 1 94 ? 1.512 -4.845 10.077 1.00 93.62 94 THR A N 1
ATOM 795 C CA . THR A 1 94 ? 1.367 -4.675 11.528 1.00 93.62 94 THR A CA 1
ATOM 796 C C . THR A 1 94 ? 0.926 -3.245 11.825 1.00 93.62 94 THR A C 1
ATOM 798 O O . THR A 1 94 ? 1.024 -2.366 10.971 1.00 93.62 94 THR A O 1
ATOM 801 N N . TYR A 1 95 ? 0.513 -2.976 13.067 1.00 94.56 95 TYR A N 1
ATOM 802 C CA . TYR A 1 95 ? 0.272 -1.604 13.538 1.00 94.56 95 TYR A CA 1
ATOM 803 C C . TYR A 1 95 ? 1.484 -0.688 13.352 1.00 94.56 95 TYR A C 1
ATOM 805 O O . TYR A 1 95 ? 1.327 0.501 13.112 1.00 94.56 95 TYR A O 1
ATOM 813 N N . GLU A 1 96 ? 2.683 -1.242 13.498 1.00 95.31 96 GLU A N 1
ATOM 814 C CA . GLU A 1 96 ? 3.943 -0.510 13.410 1.00 95.31 96 GLU A CA 1
ATOM 815 C C . GLU A 1 96 ? 4.306 -0.214 11.959 1.00 95.31 96 GLU A C 1
ATOM 817 O O . GLU A 1 96 ? 4.529 0.940 11.617 1.00 95.31 96 GLU A O 1
ATOM 822 N N . ARG A 1 97 ? 4.201 -1.216 11.078 1.00 94.38 97 ARG A N 1
ATOM 823 C CA . ARG A 1 97 ? 4.402 -1.022 9.639 1.00 94.38 97 ARG A CA 1
ATOM 824 C C . ARG A 1 97 ? 3.383 -0.058 9.044 1.00 94.38 97 ARG A C 1
ATOM 826 O O . ARG A 1 97 ? 3.750 0.793 8.248 1.00 94.38 97 ARG A O 1
ATOM 833 N N . LEU A 1 98 ? 2.115 -0.133 9.449 1.00 95.50 98 LEU A N 1
ATOM 834 C CA . LEU A 1 98 ? 1.121 0.829 8.972 1.00 95.50 98 LEU A CA 1
ATOM 835 C C . LEU A 1 98 ? 1.407 2.251 9.482 1.00 95.50 98 LEU A C 1
ATOM 837 O O . LEU A 1 98 ? 1.213 3.216 8.745 1.00 95.50 98 LEU A O 1
ATOM 841 N N . ALA A 1 99 ? 1.878 2.390 10.722 1.00 96.38 99 ALA A N 1
ATOM 842 C CA . ALA A 1 99 ? 2.278 3.683 11.270 1.00 96.38 99 ALA A CA 1
ATOM 843 C C . ALA A 1 99 ? 3.458 4.288 10.488 1.00 96.38 99 ALA A C 1
ATOM 845 O O . ALA A 1 99 ? 3.408 5.465 10.134 1.00 96.38 99 ALA A O 1
ATOM 846 N N . GLU A 1 100 ? 4.462 3.473 10.147 1.00 94.00 100 GLU A N 1
ATOM 847 C CA . GLU A 1 100 ? 5.586 3.859 9.281 1.00 94.00 100 GLU A CA 1
ATOM 848 C C . GLU A 1 100 ? 5.101 4.302 7.891 1.00 94.00 100 GLU A C 1
ATOM 850 O O . GLU A 1 100 ? 5.402 5.414 7.463 1.00 94.00 100 GLU A O 1
ATOM 855 N N . LEU A 1 101 ? 4.285 3.479 7.218 1.00 91.50 101 LEU A N 1
ATOM 856 C CA . LEU A 1 101 ? 3.762 3.760 5.872 1.00 91.50 101 LEU A CA 1
ATOM 857 C C . LEU A 1 101 ? 2.891 5.023 5.807 1.00 91.50 101 LEU A C 1
ATOM 859 O O . LEU A 1 101 ? 2.847 5.689 4.776 1.00 91.50 101 LEU A O 1
ATOM 863 N N . SER A 1 102 ? 2.195 5.349 6.896 1.00 93.25 102 SER A N 1
ATOM 864 C CA . SER A 1 102 ? 1.315 6.521 6.987 1.00 93.25 102 SER A CA 1
ATOM 865 C C . SER A 1 102 ? 2.001 7.762 7.568 1.00 93.25 102 SER A C 1
ATOM 867 O O . SER A 1 102 ? 1.379 8.827 7.656 1.00 93.25 102 SER A O 1
ATOM 869 N N . ASN A 1 103 ? 3.270 7.648 7.976 1.00 93.56 103 ASN A N 1
ATOM 870 C CA . ASN A 1 103 ? 3.999 8.675 8.717 1.00 93.56 103 ASN A CA 1
ATOM 871 C C . ASN A 1 103 ? 3.188 9.190 9.927 1.00 93.56 103 ASN A C 1
ATOM 873 O O . ASN A 1 103 ? 2.859 10.379 10.053 1.00 93.56 103 ASN A O 1
ATOM 877 N N . THR A 1 104 ? 2.771 8.256 10.786 1.00 95.44 104 THR A N 1
ATOM 878 C CA . THR A 1 104 ? 2.034 8.524 12.030 1.00 95.44 104 THR A CA 1
ATOM 879 C C . THR A 1 104 ? 2.593 7.706 13.197 1.00 95.44 104 THR A C 1
ATOM 881 O O . THR A 1 104 ? 3.483 6.876 13.036 1.00 95.44 104 THR A O 1
ATOM 884 N N . SER A 1 105 ? 2.090 7.937 14.415 1.00 96.81 105 SER A N 1
ATOM 885 C CA . SER A 1 105 ? 2.475 7.121 15.569 1.00 96.81 105 SER A CA 1
ATOM 886 C C . SER A 1 105 ? 1.663 5.824 15.642 1.00 96.81 105 SER A C 1
ATOM 888 O O . SER A 1 105 ? 0.471 5.793 15.322 1.00 96.81 105 SER A O 1
ATOM 890 N N . LYS A 1 106 ? 2.276 4.754 16.165 1.00 96.94 106 LYS A N 1
ATOM 891 C CA . LYS A 1 106 ? 1.612 3.462 16.426 1.00 96.94 106 LYS A CA 1
ATOM 892 C C . LYS A 1 106 ? 0.362 3.605 17.298 1.00 96.94 106 LYS A C 1
ATOM 894 O O . LYS A 1 106 ? -0.658 2.971 17.036 1.00 96.94 106 LYS A O 1
ATOM 899 N N . GLY A 1 107 ? 0.425 4.464 18.319 1.00 97.19 107 GLY A N 1
ATOM 900 C CA . GLY A 1 107 ? -0.706 4.734 19.209 1.00 97.19 107 GLY A CA 1
ATOM 901 C C . GLY A 1 107 ? -1.875 5.403 18.486 1.00 97.19 107 GLY A C 1
ATOM 902 O O . GLY A 1 107 ? -3.021 4.997 18.672 1.00 97.19 107 GLY A O 1
ATOM 903 N N . TYR A 1 108 ? -1.595 6.386 17.624 1.00 97.19 108 TYR A N 1
ATOM 904 C CA . TYR A 1 108 ? -2.627 7.030 16.812 1.00 97.19 108 TYR A CA 1
ATOM 905 C C . TYR A 1 108 ? -3.205 6.068 15.768 1.00 97.19 108 TYR A C 1
ATOM 907 O O . TYR A 1 108 ? -4.423 5.942 15.669 1.00 97.19 108 TYR A O 1
ATOM 915 N N . THR A 1 109 ? -2.344 5.311 15.081 1.00 97.31 109 THR A N 1
ATOM 916 C CA . THR A 1 109 ? -2.750 4.258 14.137 1.00 97.31 109 THR A CA 1
ATOM 917 C C . THR A 1 109 ? -3.702 3.265 14.796 1.00 97.31 109 THR A C 1
ATOM 919 O O . THR A 1 109 ? -4.772 2.990 14.267 1.00 97.31 109 THR A O 1
ATOM 922 N N . SER A 1 110 ? -3.367 2.776 15.993 1.00 96.31 110 SER A N 1
ATOM 923 C CA . SER A 1 110 ? -4.222 1.848 16.740 1.00 96.31 110 SER A CA 1
ATOM 924 C C . SER A 1 110 ? -5.618 2.421 17.016 1.00 96.31 110 SER A C 1
ATOM 926 O O . SER A 1 110 ? -6.613 1.731 16.796 1.00 96.31 110 SER A O 1
ATOM 928 N N . LYS A 1 111 ? -5.711 3.698 17.421 1.00 97.19 111 LYS A N 1
ATOM 929 C CA . LYS A 1 111 ? -6.998 4.380 17.647 1.00 97.19 111 LYS A CA 1
ATOM 930 C C . LYS A 1 111 ? -7.828 4.492 16.367 1.00 97.19 111 LYS A C 1
ATOM 932 O O . LYS A 1 111 ? -9.025 4.233 16.397 1.00 97.19 111 LYS A O 1
ATOM 937 N N . VAL A 1 112 ? -7.200 4.842 15.245 1.00 96.94 112 VAL A N 1
ATOM 938 C CA . VAL A 1 112 ? -7.886 4.935 13.946 1.00 96.94 112 VAL A CA 1
ATOM 939 C C . VAL A 1 112 ? -8.384 3.561 13.485 1.00 96.94 112 VAL A C 1
ATOM 941 O O . VAL A 1 112 ? -9.525 3.434 13.053 1.00 96.94 112 VAL A O 1
ATOM 944 N N . LEU A 1 113 ? -7.577 2.508 13.638 1.00 95.88 113 LEU A N 1
ATOM 945 C CA . LEU A 1 113 ? -8.001 1.146 13.298 1.00 95.88 113 LEU A CA 1
ATOM 946 C C . LEU A 1 113 ? -9.113 0.628 14.217 1.00 95.88 113 LEU A C 1
ATOM 948 O O . LEU A 1 113 ? -9.959 -0.137 13.765 1.00 95.88 113 LEU A O 1
ATOM 952 N N . LEU A 1 114 ? -9.131 1.022 15.494 1.00 95.81 114 LEU A N 1
ATOM 953 C CA . LEU A 1 114 ? -10.246 0.715 16.392 1.00 95.81 114 LEU A CA 1
ATOM 954 C C . LEU A 1 114 ? -11.550 1.322 15.862 1.00 95.81 114 LEU A C 1
ATOM 956 O O . LEU A 1 114 ? -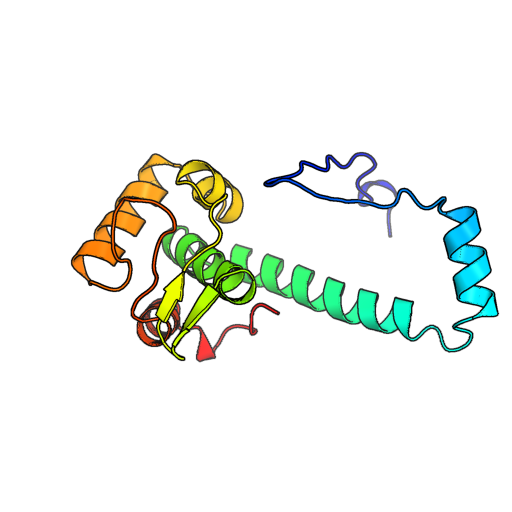12.538 0.606 15.747 1.00 95.81 114 LEU A O 1
ATOM 960 N N . HIS A 1 115 ? -11.518 2.588 15.448 1.00 95.19 115 HIS A N 1
ATOM 961 C CA . HIS A 1 115 ? -12.676 3.253 14.860 1.00 95.19 115 HIS A CA 1
ATOM 962 C C . HIS A 1 115 ? -13.167 2.550 13.579 1.00 95.19 115 HIS A C 1
ATOM 964 O O . HIS A 1 115 ? -14.356 2.276 13.441 1.00 95.19 115 HIS A O 1
ATOM 970 N N . LEU A 1 116 ? -12.258 2.133 12.687 1.00 95.88 116 LEU A N 1
ATOM 971 C CA . LEU A 1 116 ? -12.631 1.340 11.503 1.00 95.88 116 LEU A CA 1
ATOM 972 C C . LEU A 1 116 ? -13.280 -0.011 11.854 1.00 95.88 116 LEU A C 1
ATOM 974 O O . LEU A 1 116 ? -14.100 -0.515 11.084 1.00 95.88 116 LEU A O 1
ATOM 978 N N . ARG A 1 117 ? -12.932 -0.614 12.999 1.00 94.88 117 ARG A N 1
ATOM 979 C CA . ARG A 1 117 ? -13.566 -1.854 13.486 1.00 94.88 117 ARG A CA 1
ATOM 980 C C . ARG A 1 117 ? -14.945 -1.607 14.069 1.00 94.88 117 ARG A C 1
ATOM 982 O O . ARG A 1 117 ? -15.853 -2.390 13.808 1.00 94.88 117 ARG A O 1
ATOM 989 N N . GLU A 1 118 ? -15.109 -0.527 14.827 1.00 94.75 118 GLU A N 1
ATOM 990 C CA . GLU A 1 118 ? -16.415 -0.088 15.333 1.00 94.75 118 GLU A CA 1
ATOM 991 C C . GLU A 1 118 ? -17.387 0.167 14.172 1.00 94.75 118 GLU A C 1
ATOM 993 O O . GLU A 1 118 ? -18.549 -0.232 14.228 1.00 94.75 118 GLU A O 1
ATOM 998 N N . GLU A 1 119 ? -16.881 0.723 13.070 1.00 94.62 119 GLU A N 1
ATOM 999 C CA . GLU A 1 119 ? -17.634 0.930 11.833 1.00 94.62 119 GLU A CA 1
ATOM 1000 C C . GLU A 1 119 ? -17.794 -0.315 10.947 1.00 94.62 119 GLU A C 1
ATOM 1002 O O . GLU A 1 119 ? -18.429 -0.228 9.892 1.00 94.62 119 GLU A O 1
ATOM 1007 N N . LYS A 1 120 ? -17.244 -1.465 11.361 1.00 94.25 120 LYS A N 1
ATOM 1008 C CA . LYS A 1 120 ? -17.262 -2.740 10.623 1.00 94.25 120 LYS A CA 1
ATOM 1009 C C . LYS A 1 120 ? -16.649 -2.660 9.215 1.00 94.25 120 LYS A C 1
ATOM 1011 O O . LYS A 1 120 ? -17.053 -3.409 8.331 1.00 94.25 120 LYS A O 1
ATOM 1016 N N . ILE A 1 121 ? -15.681 -1.766 9.011 1.00 95.31 121 ILE A N 1
ATOM 1017 C CA . ILE A 1 121 ? -14.889 -1.653 7.772 1.00 95.31 121 ILE A CA 1
ATOM 1018 C C . ILE A 1 121 ? -13.666 -2.564 7.846 1.00 95.31 121 ILE A C 1
ATOM 1020 O O . ILE A 1 121 ? -13.298 -3.208 6.868 1.00 95.31 121 ILE A O 1
ATOM 1024 N N . LEU A 1 122 ? -13.036 -2.615 9.019 1.00 94.56 122 LEU A N 1
ATOM 1025 C CA . LEU A 1 122 ? -11.933 -3.515 9.322 1.00 94.56 122 LEU A CA 1
ATOM 1026 C C . LEU A 1 122 ? -12.455 -4.639 10.215 1.00 94.56 122 LEU A C 1
ATOM 1028 O O . LEU A 1 122 ? -12.997 -4.384 11.289 1.00 94.56 122 LEU A O 1
ATOM 1032 N N . ILE A 1 123 ? -12.274 -5.888 9.801 1.00 89.62 123 ILE A N 1
ATOM 1033 C CA . ILE A 1 123 ? -12.674 -7.061 10.575 1.00 89.62 123 ILE A CA 1
ATOM 1034 C C . ILE A 1 123 ? -11.446 -7.693 11.219 1.00 89.62 123 ILE A C 1
ATOM 1036 O O . ILE A 1 123 ? -10.403 -7.868 10.589 1.00 89.62 123 ILE A O 1
ATOM 1040 N N . SER A 1 124 ? -11.633 -8.120 12.472 1.00 75.12 124 SER A N 1
ATOM 1041 C CA . SER A 1 124 ? -10.672 -8.879 13.272 1.00 75.12 124 SER A CA 1
ATOM 1042 C C . SER A 1 124 ? -9.438 -8.087 13.733 1.00 75.12 124 SER A C 1
ATOM 1044 O O . SER A 1 124 ? -8.981 -7.114 13.134 1.00 75.12 124 SER A O 1
ATOM 1046 N N . ASN A 1 125 ? -8.895 -8.529 14.868 1.00 75.31 125 ASN A N 1
ATOM 1047 C CA . ASN A 1 125 ? -7.567 -8.143 15.353 1.00 75.31 125 ASN A CA 1
ATOM 1048 C C . ASN A 1 125 ? -6.501 -9.180 14.972 1.00 75.31 125 ASN A C 1
ATOM 1050 O O . ASN A 1 125 ? -5.307 -8.901 15.082 1.00 75.31 125 ASN A O 1
ATOM 1054 N N . LYS A 1 126 ? -6.929 -10.380 14.556 1.00 84.88 126 LYS A N 1
ATOM 1055 C CA . LYS A 1 126 ? -6.041 -11.444 14.093 1.00 84.88 126 LYS A CA 1
ATOM 1056 C C . LYS A 1 126 ? -5.641 -11.162 12.652 1.00 84.88 126 LYS A C 1
ATOM 1058 O O . LYS A 1 126 ? -6.472 -10.726 11.863 1.00 84.88 126 LYS A O 1
ATOM 1063 N N . LYS A 1 127 ? -4.371 -11.399 12.348 1.00 87.94 127 LYS A N 1
ATOM 1064 C CA . LYS A 1 127 ? -3.853 -11.348 10.984 1.00 87.94 127 LYS A CA 1
ATOM 1065 C C . LYS A 1 127 ? -4.321 -12.574 10.172 1.00 87.94 127 LYS A C 1
ATOM 1067 O O . LYS A 1 127 ? -4.542 -13.615 10.796 1.00 87.94 127 LYS A O 1
ATOM 1072 N N . PRO A 1 128 ? -4.395 -12.469 8.833 1.00 90.56 128 PRO A N 1
ATOM 1073 C CA . PRO A 1 128 ? -4.331 -11.223 8.062 1.00 90.56 128 PRO A CA 1
ATOM 1074 C C . PRO A 1 128 ? -5.535 -10.321 8.366 1.00 90.56 128 PRO A C 1
ATOM 1076 O O . PRO A 1 128 ? -6.614 -10.785 8.730 1.00 90.56 128 PRO A O 1
ATOM 1079 N N . TRP A 1 129 ? -5.324 -9.009 8.305 1.00 94.88 129 TRP A N 1
ATOM 1080 C CA . TRP A 1 129 ? -6.391 -8.034 8.537 1.00 94.88 129 TRP A CA 1
ATOM 1081 C C . TRP A 1 129 ? -7.336 -7.999 7.341 1.00 94.88 129 TRP A C 1
ATOM 1083 O O . TRP A 1 129 ? -6.873 -8.068 6.210 1.00 94.88 129 TRP A O 1
ATOM 1093 N N . ILE A 1 130 ? -8.643 -7.866 7.571 1.00 95.31 130 ILE A N 1
ATOM 1094 C CA . ILE A 1 130 ? -9.635 -7.934 6.491 1.00 95.31 130 ILE A CA 1
ATOM 1095 C C . ILE A 1 130 ? -10.357 -6.598 6.373 1.00 95.31 130 ILE A C 1
ATOM 1097 O O . ILE A 1 130 ? -11.010 -6.173 7.323 1.00 95.31 130 ILE A O 1
ATOM 1101 N N . ILE A 1 131 ? -10.280 -5.962 5.207 1.00 95.94 131 ILE A N 1
ATOM 1102 C CA . ILE A 1 131 ? -11.173 -4.859 4.848 1.00 95.94 131 ILE A CA 1
ATOM 1103 C C . ILE A 1 131 ? -12.444 -5.476 4.271 1.00 95.94 131 ILE A C 1
ATOM 1105 O O . ILE A 1 131 ? -12.390 -6.127 3.232 1.00 95.94 131 ILE A O 1
ATOM 1109 N N . SER A 1 132 ? -13.575 -5.322 4.954 1.00 95.12 132 SER A N 1
ATOM 1110 C CA . SER A 1 132 ? -14.870 -5.870 4.524 1.00 95.12 132 SER A CA 1
ATOM 1111 C C . SER A 1 132 ? -15.704 -4.916 3.687 1.00 95.12 132 SER A C 1
ATOM 1113 O O . SER A 1 132 ? -16.703 -5.337 3.107 1.00 95.12 132 SER A O 1
ATOM 1115 N N . ASP A 1 133 ? -15.326 -3.640 3.666 1.00 93.94 133 ASP A N 1
ATOM 1116 C CA . ASP A 1 133 ? -16.004 -2.624 2.878 1.00 93.94 133 ASP A CA 1
ATOM 1117 C C . ASP A 1 133 ? -14.996 -1.635 2.286 1.00 93.94 133 ASP A C 1
ATOM 1119 O O . ASP A 1 133 ? -14.720 -0.563 2.833 1.00 93.94 133 ASP A O 1
ATOM 1123 N N . VAL A 1 134 ? -14.395 -2.038 1.165 1.00 92.88 134 V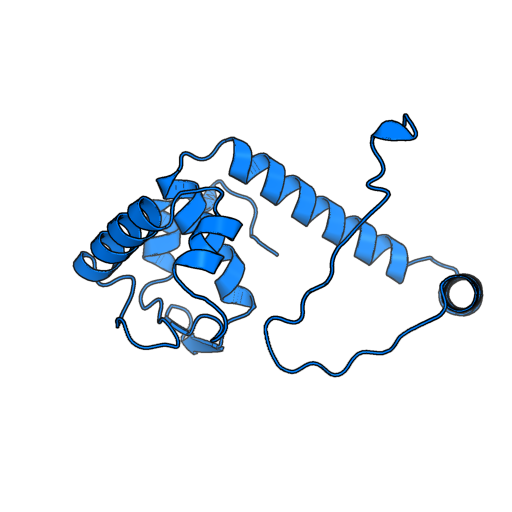AL A N 1
ATOM 1124 C CA . VAL A 1 134 ? -13.432 -1.219 0.415 1.00 92.88 134 VAL A CA 1
ATOM 1125 C C . VAL A 1 134 ? -14.077 0.075 -0.082 1.00 92.88 134 VAL A C 1
ATOM 1127 O O . VAL A 1 134 ? -13.448 1.130 -0.016 1.00 92.88 134 VAL A O 1
ATOM 1130 N N . LYS A 1 135 ? -15.330 0.023 -0.546 1.00 92.19 135 LYS A N 1
ATOM 1131 C CA . LYS A 1 135 ? -16.073 1.203 -1.011 1.00 92.19 135 LYS A CA 1
ATOM 1132 C C . LYS A 1 135 ? -16.218 2.235 0.097 1.00 92.19 135 LYS A C 1
ATOM 1134 O O . LYS A 1 135 ? -15.818 3.378 -0.093 1.00 92.19 135 LYS A O 1
ATOM 1139 N N . LYS A 1 136 ? -16.673 1.825 1.282 1.00 93.12 136 LYS A N 1
ATOM 1140 C CA . LYS A 1 136 ? -16.799 2.743 2.418 1.00 93.12 136 LYS A CA 1
ATOM 1141 C C . LYS A 1 136 ? -15.447 3.315 2.860 1.00 93.12 136 LYS A C 1
ATOM 1143 O O . LYS A 1 136 ? -15.359 4.490 3.207 1.00 93.12 136 LYS A O 1
ATOM 1148 N N . LEU A 1 137 ? -14.370 2.525 2.804 1.00 92.75 137 LEU A N 1
ATOM 1149 C CA . LEU A 1 137 ? -13.0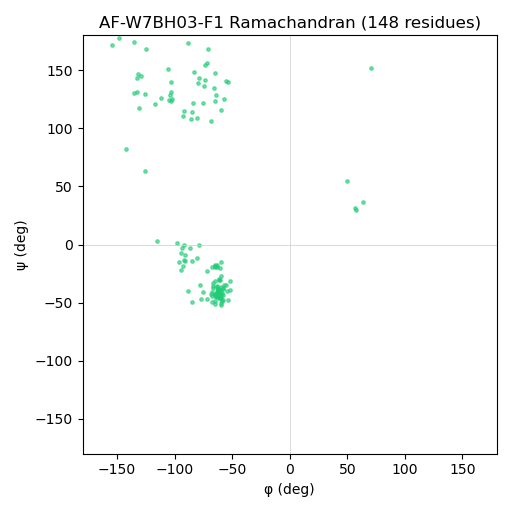19 3.032 3.074 1.00 92.75 137 LEU A CA 1
ATOM 1150 C C . LEU A 1 137 ? -12.584 4.101 2.053 1.00 92.75 137 LEU A C 1
ATOM 1152 O O . LEU A 1 137 ? -11.987 5.105 2.444 1.00 92.75 137 LEU A O 1
ATOM 1156 N N . LYS A 1 138 ? -12.907 3.914 0.766 1.00 91.25 138 LYS A N 1
ATOM 1157 C CA . LYS A 1 138 ? -12.684 4.914 -0.292 1.00 91.25 138 LYS A CA 1
ATOM 1158 C C . LYS A 1 138 ? -13.504 6.186 -0.048 1.00 91.25 138 LYS A C 1
ATOM 1160 O O . LYS A 1 138 ? -12.951 7.282 -0.133 1.00 91.25 138 LYS A O 1
ATOM 1165 N N . GLU A 1 139 ? -14.775 6.056 0.327 1.00 91.69 139 GLU A N 1
ATOM 1166 C CA . GLU A 1 139 ? -15.659 7.186 0.648 1.00 91.69 139 GLU A CA 1
ATOM 1167 C C . GLU A 1 139 ? -15.141 8.012 1.834 1.00 91.69 139 GLU A C 1
ATOM 1169 O O . GLU A 1 139 ? -15.089 9.238 1.749 1.00 91.69 139 GLU A O 1
ATOM 1174 N N . LEU A 1 140 ? -14.677 7.361 2.910 1.00 90.06 140 LEU A N 1
ATOM 1175 C CA . LEU A 1 140 ? -14.100 8.037 4.082 1.00 90.06 140 LEU A CA 1
ATOM 1176 C C . LEU A 1 140 ? -12.875 8.897 3.752 1.00 90.06 140 LEU A C 1
ATOM 1178 O O . LEU A 1 140 ? -12.575 9.845 4.480 1.00 90.06 140 LEU A O 1
ATOM 1182 N N . LEU A 1 141 ? -12.150 8.538 2.695 1.00 87.94 141 LEU A N 1
ATOM 1183 C CA . LEU A 1 141 ? -10.999 9.282 2.204 1.00 87.94 141 LEU A CA 1
ATOM 1184 C C . LEU A 1 141 ? -11.386 10.334 1.146 1.00 87.94 141 LEU A C 1
ATOM 1186 O O . LEU A 1 141 ? -10.577 11.202 0.828 1.00 87.94 141 LEU A O 1
ATOM 1190 N N . GLY A 1 142 ? -12.596 10.266 0.583 1.00 81.75 142 GLY A N 1
ATOM 1191 C CA . GLY A 1 142 ? -12.950 11.013 -0.624 1.00 81.75 142 GLY A CA 1
ATOM 1192 C C . GLY A 1 142 ? -12.113 10.575 -1.831 1.00 81.75 142 GLY A C 1
ATOM 1193 O O . GLY A 1 142 ? -11.708 11.412 -2.639 1.00 81.75 142 GLY A O 1
ATOM 1194 N N . ALA A 1 143 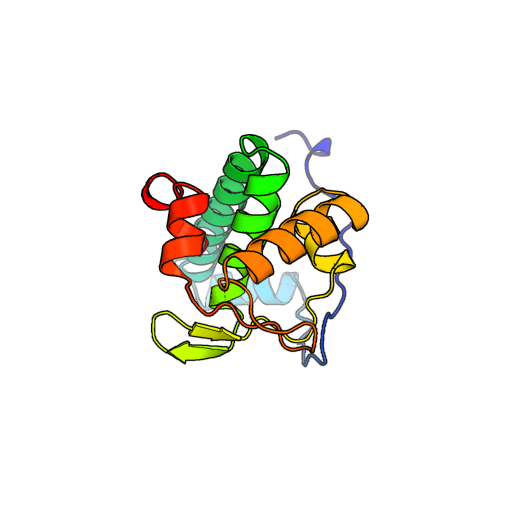? -11.810 9.274 -1.917 1.00 66.94 143 ALA A N 1
ATOM 1195 C CA . ALA A 1 143 ? -10.831 8.711 -2.843 1.00 66.94 143 ALA A CA 1
ATOM 1196 C C . ALA A 1 143 ? -11.180 8.900 -4.327 1.00 66.94 143 ALA A C 1
ATOM 1198 O O . ALA A 1 143 ? -10.271 8.868 -5.146 1.00 66.94 143 ALA A O 1
ATOM 1199 N N . ASP A 1 144 ? -12.441 9.173 -4.676 1.00 63.59 144 ASP A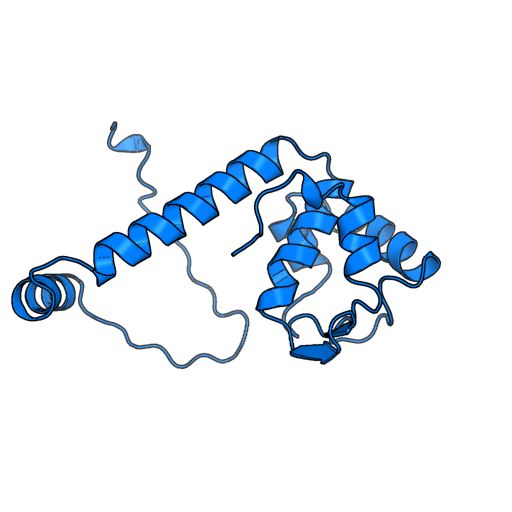 N 1
ATOM 1200 C CA . ASP A 1 144 ? -12.842 9.495 -6.057 1.00 63.59 144 ASP A CA 1
ATOM 1201 C C . ASP A 1 144 ? -12.142 10.758 -6.599 1.00 63.59 144 ASP A C 1
ATOM 1203 O O . ASP A 1 144 ? -12.041 10.952 -7.808 1.00 63.59 144 ASP A O 1
ATOM 1207 N N . ASN A 1 145 ? -11.625 11.612 -5.706 1.00 62.44 145 ASN A N 1
ATOM 1208 C CA . ASN A 1 145 ? -10.841 12.801 -6.052 1.00 62.44 145 ASN A CA 1
ATOM 1209 C C . ASN A 1 145 ? -9.322 12.577 -5.965 1.00 62.44 145 ASN A C 1
ATOM 1211 O O . ASN A 1 145 ? -8.547 13.519 -6.154 1.00 62.44 145 ASN A O 1
ATOM 1215 N N . LEU A 1 146 ? -8.885 11.365 -5.626 1.00 67.19 146 LEU A N 1
ATOM 1216 C CA . LEU A 1 146 ? -7.481 11.004 -5.490 1.00 67.19 146 LEU A CA 1
ATOM 1217 C C . LEU A 1 146 ? -7.044 10.148 -6.687 1.00 67.19 146 LEU A C 1
ATOM 1219 O O . LEU A 1 146 ? -7.859 9.436 -7.269 1.00 67.19 146 LEU A O 1
ATOM 1223 N N . PRO A 1 147 ? -5.762 10.195 -7.084 1.00 62.38 147 PRO A N 1
ATOM 1224 C CA . PRO A 1 147 ? -5.230 9.208 -8.016 1.00 62.38 147 PRO A CA 1
ATOM 1225 C C . PRO A 1 147 ? -5.461 7.801 -7.483 1.00 62.38 147 PRO A C 1
ATOM 1227 O O . PRO A 1 147 ? -5.252 7.555 -6.292 1.00 62.38 147 PRO A O 1
ATOM 1230 N N . GLU A 1 148 ? -5.801 6.875 -8.377 1.00 59.28 148 GLU A N 1
ATOM 1231 C CA . GLU A 1 148 ? -5.756 5.462 -8.032 1.00 59.28 148 GLU A CA 1
ATOM 1232 C C . GLU A 1 148 ? -4.331 5.113 -7.576 1.00 59.28 148 GLU A C 1
ATOM 1234 O O . GLU A 1 148 ? -3.357 5.434 -8.277 1.00 59.28 148 GLU A O 1
ATOM 1239 N N . PRO A 1 149 ? -4.173 4.538 -6.371 1.00 53.53 149 PRO A N 1
ATOM 1240 C CA . PRO A 1 149 ? -2.910 3.950 -6.000 1.00 53.53 149 PRO A CA 1
ATOM 1241 C C . PRO A 1 149 ? -2.755 2.714 -6.888 1.00 53.53 149 PRO A C 1
ATOM 1243 O O . PRO A 1 149 ? -3.432 1.727 -6.665 1.00 53.53 149 PRO A O 1
ATOM 1246 N N . PHE A 1 150 ? -1.865 2.832 -7.877 1.00 47.28 150 PHE A N 1
ATOM 1247 C CA . PHE A 1 150 ? -1.403 1.804 -8.825 1.00 47.28 150 PHE A CA 1
ATOM 1248 C C . PHE A 1 150 ? -2.228 1.599 -10.104 1.00 47.28 150 PHE A C 1
ATOM 1250 O O . PHE A 1 150 ? -3.369 1.109 -10.062 1.00 47.28 150 PHE A O 1
#

InterPro domains:
  IPR014710 RmlC-like jelly roll fold [G3DSA:2.60.120.10] (3-141)
  IPR036390 Winged helix DNA-binding domain superfamily [SSF46785] (65-142)

Foldseek 3Di:
DDPVPDPPDDDDDDLDDDDDDDDDPVNVVVCCVVPVVVCPVVVVVVVLVVLVVQLVVVLVVDDLLLLLLSLQQLQQVVFDDPDPFKTFGDQSDDLCVSCVSSVHDSVVSVVSVVVCVVVVQWDDPDPRIMGNGNPVSCVVNVVVPPPRND

Sequence (150 aa):
MYNEDIPTQSRLEALTDVIWWRIDFSFLKQTLLLEDPRNYILLHYMARTRRELYALAVINRLNSKERIYFSLLSLIDLGFHKDTNVVELPEFLTYERLAELSNTSKGYTSKVLLHLREEKILISNKKPWIISDVKKLKELLGADNLPEPF

Secondary structure (DSSP, 8-state):
--GGGS-S------SS--------HHHHHHHHHHH-TT-HHHHHHHHHHHHHHHHHHHHTTS-HHHHHHHHHHHTTTTSEEEETTEEEPPTT--HHHHHHHTTS-HHHHHHHHHHHHHTTSEE-SSSSPEES-HHHHHHHHTGGGS----

Radius of gyration: 18.41 Å; Cα contacts (8 Å, |Δi|>4): 142; chains: 1; bounding box: 44×34×48 Å

Mean predicted aligned error: 6.35 Å